Protein AF-A0A7R9PZB8-F1 (afdb_monomer_lite)

Foldseek 3Di:
DPPPVNVVVVVVVVVVVVVVVLFKAPFQVSHDLQWGFDDDPPDPITTTDGAFEFPDAPPPDRHHHGPQWHFAFDDQDPVRDTTTTTDHPPPPPPDD

Sequence (96 aa):
MLSKSFLLQALVVMTLMVSIHCLLCNNDGDCPTNECCVIGLLADQGVCNDLLPKGTSCKNTHCPCGPNLVCRITDVGPHGHYSKDCAVPENSTLLH

pLDDT: mean 80.34, std 12.58, range [42.47, 93.62]

Structure (mmCIF, N/CA/C/O backbone):
data_AF-A0A7R9PZB8-F1
#
_entry.id   AF-A0A7R9PZB8-F1
#
loop_
_atom_site.group_PDB
_atom_site.id
_atom_site.type_symbol
_atom_site.label_atom_id
_atom_site.label_alt_id
_atom_site.label_comp_id
_atom_site.label_asym_id
_atom_site.label_entity_id
_atom_site.label_seq_id
_atom_site.pdbx_PDB_ins_code
_atom_site.Cartn_x
_atom_site.Cartn_y
_atom_site.Cartn_z
_atom_site.occupancy
_atom_site.B_iso_or_equiv
_atom_site.auth_seq_id
_atom_site.auth_comp_id
_atom_site.auth_asym_id
_atom_site.auth_atom_id
_atom_site.pdbx_PDB_model_num
ATOM 1 N N . MET A 1 1 ? -29.591 15.074 36.741 1.00 56.00 1 MET A N 1
ATOM 2 C CA . MET A 1 1 ? -29.573 15.764 35.432 1.00 56.00 1 MET A CA 1
ATOM 3 C C . MET A 1 1 ? -28.192 15.547 34.834 1.00 56.00 1 MET A C 1
ATOM 5 O O . MET A 1 1 ? -27.238 16.094 35.370 1.00 56.00 1 MET A O 1
ATOM 9 N N . LEU A 1 2 ? -28.050 14.683 33.822 1.00 59.41 2 LEU A N 1
ATOM 10 C CA . LEU A 1 2 ? -26.774 14.539 33.108 1.00 59.41 2 LEU A CA 1
ATOM 11 C C . LEU A 1 2 ? -26.430 15.896 32.491 1.00 59.41 2 LEU A C 1
ATOM 13 O O . LEU A 1 2 ? -27.248 16.473 31.771 1.00 59.41 2 LEU A O 1
ATOM 17 N N . SER A 1 3 ? -25.267 16.450 32.837 1.00 77.12 3 SER A N 1
ATOM 18 C CA . SER A 1 3 ? -24.861 17.737 32.280 1.00 77.12 3 SER A CA 1
ATOM 19 C C . SER A 1 3 ? -24.684 17.574 30.768 1.00 77.12 3 SER A C 1
ATOM 21 O O . SER A 1 3 ? -24.196 16.545 30.297 1.00 77.12 3 SER A O 1
ATOM 23 N N . LYS A 1 4 ? -25.066 18.591 29.989 1.00 75.31 4 LYS A N 1
ATOM 24 C CA . LYS A 1 4 ? -24.879 18.597 28.526 1.00 75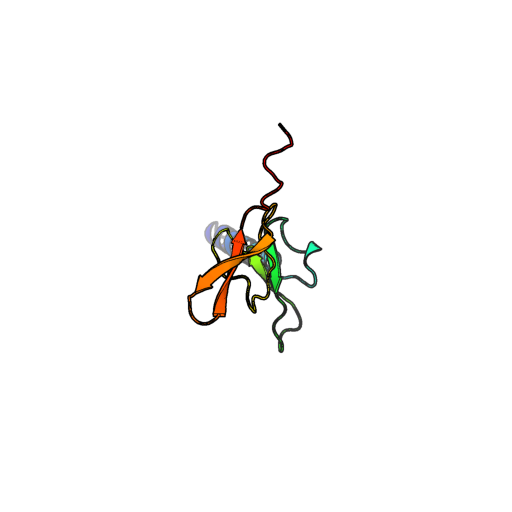.31 4 LYS A CA 1
ATOM 25 C C . LYS A 1 4 ? -23.420 18.317 28.126 1.00 75.31 4 LYS A C 1
ATOM 27 O O . LYS A 1 4 ? -23.173 17.776 27.056 1.00 75.31 4 LYS A O 1
ATOM 32 N N . SER A 1 5 ? -22.474 18.627 29.018 1.00 79.00 5 SER A N 1
ATOM 33 C CA . SER A 1 5 ? -21.045 18.359 28.845 1.00 79.00 5 SER A CA 1
ATOM 34 C C . SER A 1 5 ? -20.708 16.861 28.889 1.00 79.00 5 SER A C 1
ATOM 36 O O . SER A 1 5 ? -19.904 16.398 28.087 1.00 79.00 5 SER A O 1
ATOM 38 N N . PHE A 1 6 ? -21.371 16.075 29.747 1.00 82.56 6 PHE A N 1
ATOM 39 C CA . PHE A 1 6 ? -21.170 14.620 29.801 1.00 82.56 6 PHE A CA 1
ATOM 40 C C . PHE A 1 6 ? -21.665 13.915 28.534 1.00 82.56 6 PHE A C 1
ATOM 42 O O . PHE A 1 6 ? -20.999 13.009 28.041 1.00 82.56 6 PHE A O 1
ATOM 49 N N . LEU A 1 7 ? -22.800 14.352 27.977 1.00 82.06 7 LEU A N 1
ATOM 50 C CA . LEU A 1 7 ? -23.320 13.801 26.720 1.00 82.06 7 LEU A CA 1
ATOM 51 C C . LEU A 1 7 ? -22.384 14.100 25.542 1.00 82.06 7 LEU A C 1
ATOM 53 O O . LEU A 1 7 ? -22.148 13.224 24.715 1.00 82.06 7 LEU A O 1
ATOM 57 N N . LEU A 1 8 ? -21.815 15.309 25.493 1.00 84.75 8 LEU A N 1
ATOM 58 C CA 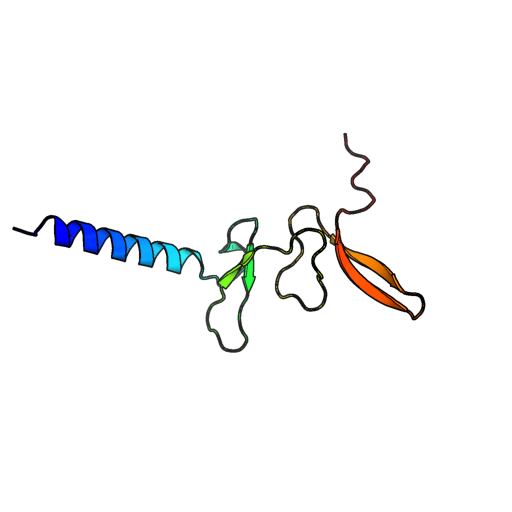. LEU A 1 8 ? -20.871 15.694 24.445 1.00 84.75 8 LEU A CA 1
ATOM 59 C C . LEU A 1 8 ? -19.568 14.885 24.531 1.00 84.75 8 LEU A C 1
ATOM 61 O O . LEU A 1 8 ? -19.088 14.386 23.518 1.00 84.75 8 LEU A O 1
ATOM 65 N N . GLN A 1 9 ? -19.024 14.705 25.738 1.00 83.00 9 GLN A N 1
ATOM 66 C CA . GLN A 1 9 ? -17.815 13.903 25.952 1.00 83.00 9 GLN A CA 1
ATOM 67 C C . GLN A 1 9 ? -18.034 12.430 25.592 1.00 83.00 9 GLN A C 1
ATOM 69 O O . GLN A 1 9 ? -17.200 11.843 24.909 1.00 83.00 9 GLN A O 1
ATOM 74 N N . ALA A 1 10 ? -19.171 11.847 25.981 1.00 82.94 10 ALA A N 1
ATOM 75 C CA . ALA A 1 10 ? -19.507 10.473 25.617 1.00 82.94 10 ALA A CA 1
ATOM 76 C C . ALA A 1 10 ? -19.626 10.294 24.095 1.00 82.94 10 ALA A C 1
ATOM 78 O O . ALA A 1 10 ? -19.137 9.303 23.559 1.00 82.94 10 ALA A O 1
ATOM 79 N N . LEU A 1 11 ? -20.211 11.270 23.389 1.00 84.25 11 LEU A N 1
ATOM 80 C CA . LEU A 1 11 ? -20.319 11.237 21.931 1.00 84.25 11 LEU A CA 1
ATOM 81 C C . LEU A 1 11 ? -18.939 11.254 21.257 1.00 84.25 11 LEU A C 1
ATOM 83 O O . LEU A 1 11 ? -18.708 10.464 20.349 1.00 84.25 11 LEU A O 1
ATOM 87 N N . VAL A 1 12 ? -18.023 12.107 21.729 1.00 83.69 12 VAL A N 1
ATOM 88 C CA . VAL A 1 12 ? -16.648 12.202 21.203 1.00 83.69 12 VAL A CA 1
ATOM 89 C C . VAL A 1 12 ? -15.866 10.910 21.444 1.00 83.69 12 VAL A C 1
ATOM 91 O O . VAL A 1 12 ? -15.156 10.440 20.560 1.00 83.69 12 VAL A O 1
ATOM 94 N N . VAL A 1 13 ? -16.003 10.302 22.624 1.00 81.25 13 VAL A N 1
ATOM 95 C CA . VAL A 1 13 ? -15.347 9.019 22.919 1.00 81.25 13 VAL A CA 1
ATOM 96 C C . VAL A 1 13 ? -15.909 7.908 22.030 1.00 81.25 13 VAL A C 1
ATOM 98 O O . VAL A 1 13 ? -15.144 7.122 21.479 1.00 81.25 13 VAL A O 1
ATOM 101 N N . MET A 1 14 ? -17.229 7.866 21.831 1.00 72.25 14 MET A N 1
ATOM 102 C CA . MET A 1 14 ? -17.872 6.880 20.959 1.00 72.25 14 MET A CA 1
ATOM 103 C C . MET A 1 14 ? -17.442 7.043 19.497 1.00 72.25 14 MET A C 1
ATOM 105 O O . MET A 1 14 ? -17.120 6.046 18.856 1.00 72.25 14 MET A O 1
ATOM 109 N N . THR A 1 15 ? -17.374 8.269 18.966 1.00 70.25 15 THR A N 1
ATOM 110 C CA . THR A 1 15 ? -16.905 8.491 17.588 1.00 70.25 15 THR A CA 1
ATOM 111 C C . THR A 1 15 ? -15.439 8.117 17.415 1.00 70.25 15 THR A C 1
ATOM 113 O O . THR A 1 15 ? -15.111 7.460 16.435 1.00 70.25 15 THR A O 1
ATOM 116 N N . LEU A 1 16 ? -14.568 8.447 18.373 1.00 66.75 16 LEU A N 1
ATOM 117 C CA . LEU A 1 16 ? -13.159 8.043 18.325 1.00 66.75 16 LEU A CA 1
ATOM 118 C C . LEU A 1 16 ? -12.992 6.517 18.332 1.00 66.75 16 LEU A C 1
ATOM 120 O O . LEU A 1 16 ? -12.191 5.988 17.564 1.00 66.75 16 LEU A O 1
ATOM 124 N N . MET A 1 17 ? -13.770 5.804 19.150 1.00 62.84 17 MET A N 1
ATOM 125 C CA . MET A 1 17 ? -13.723 4.340 19.200 1.00 62.84 17 MET A CA 1
ATOM 126 C C . MET A 1 17 ? -14.222 3.698 17.901 1.00 62.84 17 MET A C 1
ATOM 128 O O . MET A 1 17 ? -13.646 2.707 17.462 1.00 62.84 17 MET A O 1
ATOM 132 N N . VAL A 1 18 ? -15.254 4.252 17.258 1.00 61.56 18 VAL A N 1
ATOM 133 C CA . VAL A 1 18 ? -15.732 3.757 15.954 1.00 61.56 18 VAL A CA 1
ATOM 134 C C . VAL A 1 18 ? -14.670 3.966 14.872 1.00 61.56 18 VAL A C 1
ATOM 136 O O . VAL A 1 18 ? -14.396 3.042 14.113 1.00 61.56 18 VAL A O 1
ATOM 139 N N . SER A 1 19 ? -14.007 5.126 14.850 1.00 60.66 19 SER A N 1
ATOM 140 C CA . SER A 1 19 ? -12.956 5.416 13.869 1.00 60.66 19 SER A CA 1
ATOM 141 C C . SER A 1 19 ? -11.773 4.451 13.960 1.00 60.66 19 SER A C 1
ATOM 143 O O . SER A 1 19 ? -11.247 4.050 12.931 1.00 60.66 19 SER A O 1
ATOM 145 N N . ILE A 1 20 ? -11.366 4.049 15.169 1.00 59.28 20 ILE A N 1
ATOM 146 C CA . ILE A 1 20 ? -10.233 3.127 15.369 1.00 59.28 20 ILE A CA 1
ATOM 147 C C . ILE A 1 20 ? -10.576 1.704 14.905 1.00 59.28 20 ILE A C 1
ATOM 149 O O . ILE A 1 20 ? -9.732 1.038 14.311 1.00 59.28 20 ILE A O 1
ATOM 153 N N . HIS A 1 21 ? -11.812 1.240 15.120 1.00 56.03 21 HIS A N 1
ATOM 154 C CA . HIS A 1 21 ? -12.234 -0.079 14.634 1.00 56.03 21 HIS A CA 1
ATOM 155 C C . HIS A 1 21 ? -12.357 -0.141 13.106 1.00 56.03 21 HIS A C 1
ATOM 157 O O . HIS A 1 21 ? -12.221 -1.221 12.547 1.00 56.03 21 HIS A O 1
ATOM 163 N N . CYS A 1 22 ? -12.559 0.993 12.425 1.00 60.97 22 CYS A N 1
ATOM 164 C CA . CYS A 1 22 ? -12.552 1.051 10.960 1.00 60.97 22 CYS A CA 1
ATOM 165 C C . CYS A 1 22 ? -11.155 0.915 10.332 1.00 60.97 22 CYS A C 1
ATOM 167 O O . CYS A 1 22 ? -11.067 0.833 9.113 1.00 60.97 22 CYS A O 1
ATOM 169 N N . LEU A 1 23 ? -10.082 0.909 11.131 1.00 71.94 23 LEU A N 1
ATOM 170 C CA . LEU A 1 23 ? -8.707 0.757 10.648 1.00 71.94 23 LEU A CA 1
ATOM 171 C C . LEU A 1 23 ? -8.154 -0.660 10.814 1.00 71.94 23 LEU A C 1
ATOM 173 O O . LEU A 1 23 ? -7.110 -0.953 10.241 1.00 71.94 23 LEU A O 1
ATOM 177 N N . LEU A 1 24 ? -8.797 -1.524 11.604 1.00 86.44 24 LEU A N 1
ATOM 178 C CA . LEU A 1 24 ? -8.327 -2.893 11.827 1.00 86.44 24 LEU A CA 1
ATOM 179 C C . LEU A 1 24 ? -8.853 -3.831 10.742 1.00 86.44 24 LEU A C 1
ATOM 181 O O . LEU A 1 24 ? -10.008 -3.737 10.336 1.00 86.44 24 LEU A O 1
ATOM 185 N N . CYS A 1 25 ? -8.018 -4.774 10.319 1.00 89.00 25 CYS A N 1
ATOM 186 C CA . CYS A 1 25 ? -8.355 -5.744 9.282 1.00 89.00 25 CYS A CA 1
ATOM 187 C C . CYS A 1 25 ? -7.735 -7.111 9.571 1.00 89.00 25 CYS A C 1
ATOM 189 O O . CYS A 1 25 ? -6.689 -7.220 10.207 1.00 89.00 25 CYS A O 1
ATOM 191 N N . ASN A 1 26 ? -8.361 -8.171 9.074 1.00 89.12 26 ASN A N 1
ATOM 192 C CA . ASN A 1 26 ? -7.783 -9.516 9.026 1.00 89.12 26 ASN A CA 1
ATOM 193 C C . ASN A 1 26 ? -7.426 -9.915 7.591 1.00 89.12 26 ASN A C 1
ATOM 195 O O . ASN A 1 26 ? -6.602 -10.801 7.375 1.00 89.12 26 ASN A O 1
ATOM 199 N N . ASN A 1 27 ? -8.073 -9.290 6.609 1.00 88.19 27 ASN A N 1
ATOM 200 C CA . ASN A 1 27 ? -7.833 -9.486 5.187 1.00 88.19 27 ASN A CA 1
ATOM 201 C C . ASN A 1 27 ? -8.110 -8.183 4.412 1.00 88.19 27 ASN A C 1
ATOM 203 O O . ASN A 1 27 ? -8.737 -7.267 4.939 1.00 88.19 27 ASN A O 1
ATOM 207 N N . ASP A 1 28 ? -7.674 -8.112 3.152 1.00 86.12 28 ASP A N 1
ATOM 208 C CA . ASP A 1 28 ? -7.842 -6.919 2.303 1.00 86.12 28 ASP A CA 1
ATOM 209 C C . ASP A 1 28 ? -9.311 -6.517 2.075 1.00 86.12 28 ASP A C 1
ATOM 211 O O . ASP A 1 28 ? -9.595 -5.351 1.828 1.00 86.12 28 ASP A O 1
ATOM 215 N N . GLY A 1 29 ? -10.257 -7.457 2.167 1.00 86.56 29 GLY A N 1
ATOM 216 C CA . GLY A 1 29 ? -11.689 -7.190 2.005 1.00 86.56 29 GLY A CA 1
ATOM 217 C C . GLY A 1 29 ? -12.336 -6.495 3.204 1.00 86.56 29 GLY A C 1
ATOM 218 O O . GLY A 1 29 ? -13.439 -5.966 3.067 1.00 86.56 29 GLY A O 1
ATOM 219 N N . ASP A 1 30 ? -11.656 -6.470 4.351 1.00 88.62 30 ASP A N 1
ATOM 220 C CA . ASP A 1 30 ? -12.081 -5.685 5.512 1.00 88.62 30 ASP A CA 1
ATOM 221 C C . ASP A 1 30 ? -11.748 -4.192 5.323 1.00 88.62 30 ASP A C 1
ATOM 223 O O . ASP A 1 30 ? -12.307 -3.339 6.014 1.00 88.62 30 ASP A O 1
ATOM 227 N N . CYS A 1 31 ? -10.857 -3.876 4.375 1.00 88.12 31 CYS A N 1
ATOM 228 C CA . CYS A 1 31 ? -10.413 -2.524 4.077 1.00 88.12 31 CYS A CA 1
ATOM 229 C C . CYS A 1 31 ? -11.225 -1.875 2.942 1.00 88.12 31 CYS A C 1
ATOM 231 O O . CYS A 1 31 ? -11.776 -2.556 2.070 1.00 88.12 31 CYS A O 1
ATOM 233 N N . PRO A 1 32 ? -11.291 -0.534 2.907 1.00 87.44 32 PRO A N 1
ATOM 234 C CA . PRO A 1 32 ? -11.792 0.206 1.756 1.00 87.44 32 PRO A CA 1
ATOM 235 C C . PRO A 1 32 ? -11.075 -0.182 0.455 1.00 87.44 32 PRO A C 1
ATOM 237 O O . PRO A 1 32 ? -9.918 -0.580 0.447 1.00 87.44 32 PRO A O 1
ATOM 240 N N . THR A 1 33 ? -11.736 0.025 -0.686 1.00 84.88 33 THR A N 1
ATOM 241 C CA . THR A 1 33 ? -11.247 -0.395 -2.017 1.00 84.88 33 THR A CA 1
ATOM 242 C C . THR A 1 33 ? -9.877 0.179 -2.419 1.00 84.88 33 THR A C 1
ATOM 244 O O . THR A 1 33 ? -9.228 -0.367 -3.307 1.00 84.88 33 THR A O 1
ATOM 247 N N . ASN A 1 34 ? -9.437 1.276 -1.797 1.00 88.75 34 ASN A N 1
ATOM 248 C CA . ASN A 1 34 ? -8.147 1.917 -2.075 1.00 88.75 34 ASN A CA 1
ATOM 249 C C . ASN A 1 34 ? -7.082 1.633 -1.005 1.00 88.75 34 ASN A C 1
ATOM 251 O O . ASN A 1 34 ? -6.043 2.291 -0.990 1.00 88.75 34 ASN A O 1
ATOM 255 N N . GLU A 1 35 ? -7.330 0.659 -0.136 1.00 91.50 35 GLU A N 1
ATOM 256 C CA . GLU A 1 35 ? -6.455 0.276 0.963 1.00 91.50 35 GLU A CA 1
ATOM 257 C C . GLU A 1 35 ? -6.140 -1.229 0.894 1.00 91.50 35 GLU A C 1
ATOM 259 O O . GLU A 1 35 ? -6.814 -1.998 0.208 1.00 91.50 35 GLU A O 1
ATOM 264 N N . CYS A 1 36 ? -5.082 -1.652 1.578 1.00 90.94 36 CYS A N 1
ATOM 265 C CA . CYS A 1 36 ? -4.696 -3.043 1.765 1.00 90.94 36 CYS A CA 1
ATOM 266 C C . CYS A 1 36 ? -4.515 -3.346 3.249 1.00 90.94 36 CYS A C 1
ATOM 268 O O . CYS A 1 36 ? -4.157 -2.467 4.037 1.00 90.94 36 CYS A O 1
ATOM 270 N N . CYS A 1 37 ? -4.705 -4.602 3.627 1.00 91.19 37 CYS A N 1
ATOM 271 C CA . CYS A 1 37 ? -4.507 -5.043 4.988 1.00 91.19 37 CYS A CA 1
ATOM 272 C C . CYS A 1 37 ? -3.041 -5.396 5.246 1.00 91.19 37 CYS A C 1
ATOM 274 O O . CYS A 1 37 ? -2.506 -6.368 4.712 1.00 91.19 37 CYS A O 1
ATOM 276 N N . VAL A 1 38 ? -2.382 -4.634 6.120 1.00 90.44 38 VAL A N 1
ATOM 277 C CA . VAL A 1 38 ? -0.995 -4.899 6.517 1.00 90.44 38 VAL A CA 1
ATOM 278 C C . VAL A 1 38 ? -0.968 -5.563 7.886 1.00 90.44 38 VAL A C 1
ATOM 280 O O . VAL A 1 38 ? -1.210 -4.918 8.906 1.00 90.44 38 VAL A O 1
ATOM 283 N N . ILE A 1 39 ? -0.623 -6.852 7.913 1.00 88.88 39 ILE A N 1
ATOM 284 C CA . ILE A 1 39 ? -0.458 -7.631 9.146 1.00 88.88 39 ILE A CA 1
ATOM 285 C C . ILE A 1 39 ? 1.018 -7.619 9.550 1.00 88.88 39 ILE A C 1
ATOM 287 O O . ILE A 1 39 ? 1.887 -8.110 8.828 1.00 88.88 39 ILE A O 1
ATOM 291 N N . GLY A 1 40 ? 1.314 -7.037 10.711 1.00 82.50 40 GLY A N 1
ATOM 292 C CA . GLY A 1 40 ? 2.660 -7.067 11.280 1.00 82.50 40 GLY A CA 1
ATOM 293 C C . GLY A 1 40 ? 3.017 -8.453 11.828 1.00 82.50 40 GLY A C 1
ATOM 294 O O . GLY A 1 40 ? 2.163 -9.154 12.355 1.00 82.50 40 GLY A O 1
ATOM 295 N N . LEU A 1 41 ? 4.303 -8.819 11.792 1.00 78.06 41 LEU A N 1
ATOM 296 C CA . LEU A 1 41 ? 4.828 -10.119 12.259 1.00 78.06 41 LEU A CA 1
ATOM 297 C C . LEU A 1 41 ? 4.471 -10.498 13.711 1.00 78.06 41 LEU A C 1
ATOM 299 O O . LEU A 1 41 ? 4.585 -11.663 14.076 1.00 78.06 41 LEU A O 1
ATOM 303 N N . LEU A 1 42 ? 4.098 -9.523 14.543 1.00 79.56 42 LEU A N 1
ATOM 304 C CA . LEU A 1 42 ? 3.789 -9.700 15.967 1.00 79.56 42 LEU A CA 1
ATOM 305 C C . LEU A 1 42 ? 2.356 -9.275 16.324 1.00 79.56 42 LEU A C 1
ATOM 307 O O . LEU A 1 42 ? 2.049 -9.128 17.504 1.00 79.56 42 LEU A O 1
ATOM 311 N N . ALA A 1 43 ? 1.510 -9.007 15.329 1.00 79.25 43 ALA A N 1
ATOM 312 C CA . ALA A 1 43 ? 0.159 -8.512 15.543 1.00 79.25 43 ALA A CA 1
ATOM 313 C C . ALA A 1 43 ? -0.873 -9.588 15.190 1.00 79.25 43 ALA A C 1
ATOM 315 O O . ALA A 1 43 ? -0.783 -10.216 14.138 1.00 79.25 43 ALA A O 1
ATOM 316 N N . ASP A 1 44 ? -1.876 -9.758 16.053 1.00 81.12 44 ASP A N 1
ATOM 317 C CA . ASP A 1 44 ? -3.006 -10.667 15.807 1.00 81.12 44 ASP A CA 1
ATOM 318 C C . ASP A 1 44 ? -4.002 -10.103 14.776 1.00 81.12 44 ASP A C 1
ATOM 320 O O . ASP A 1 44 ? -4.829 -10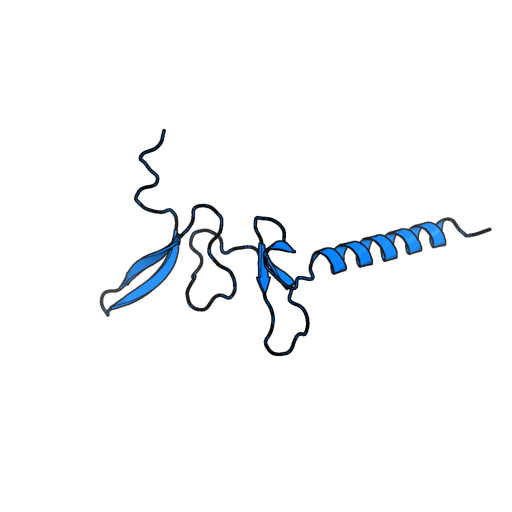.838 14.245 1.00 81.12 44 ASP A O 1
ATOM 324 N N . GLN A 1 45 ? -3.936 -8.794 14.504 1.00 83.50 45 GLN A N 1
ATOM 325 C CA . GLN A 1 45 ? -4.764 -8.071 13.536 1.00 83.50 45 GLN A CA 1
ATOM 326 C C . GLN A 1 45 ? -3.886 -7.120 12.717 1.00 83.50 45 GLN A C 1
ATOM 328 O O . GLN A 1 45 ? -2.888 -6.588 13.212 1.00 83.50 45 GLN A O 1
ATOM 333 N N . GLY A 1 46 ? -4.255 -6.917 11.458 1.00 89.88 46 GLY A N 1
ATOM 334 C CA . GLY A 1 46 ? -3.640 -5.945 10.568 1.00 89.88 46 GLY A CA 1
ATOM 335 C C . GLY A 1 46 ? -4.273 -4.563 10.669 1.00 89.88 46 GLY A C 1
ATOM 336 O O . GLY A 1 46 ? -5.263 -4.349 11.371 1.00 89.88 46 GLY A O 1
ATOM 337 N N . VAL A 1 47 ? -3.679 -3.624 9.937 1.00 89.56 47 VAL A N 1
ATOM 338 C CA . VAL A 1 47 ? -4.194 -2.264 9.768 1.00 89.56 47 VAL A CA 1
ATOM 339 C C . VAL A 1 47 ? -4.372 -1.977 8.283 1.00 89.56 47 VAL A C 1
ATOM 341 O O . VAL A 1 47 ? -3.493 -2.313 7.483 1.00 89.56 47 VAL A O 1
ATOM 344 N N . CYS A 1 48 ? -5.490 -1.355 7.922 1.00 89.19 48 CYS A N 1
ATOM 345 C CA . CYS A 1 48 ? -5.717 -0.876 6.569 1.00 89.19 48 CYS A CA 1
ATOM 346 C C . CYS A 1 48 ? -4.778 0.293 6.261 1.00 89.19 48 CYS A C 1
ATOM 348 O O . CYS A 1 48 ? -4.720 1.280 6.994 1.00 89.19 48 CYS A O 1
ATOM 350 N N . ASN A 1 49 ? -4.002 0.146 5.193 1.00 89.75 49 ASN A N 1
ATOM 351 C CA . ASN A 1 49 ? -3.071 1.147 4.692 1.00 89.75 49 ASN A CA 1
ATOM 352 C C . ASN A 1 49 ? -3.389 1.458 3.238 1.00 89.75 49 ASN A C 1
ATOM 354 O O . ASN A 1 49 ? -3.755 0.564 2.483 1.00 89.75 49 ASN A O 1
ATOM 358 N N . ASP A 1 50 ? -3.154 2.696 2.820 1.00 91.25 50 ASP A N 1
ATOM 359 C CA . ASP A 1 50 ? -3.337 3.098 1.428 1.00 91.25 50 ASP A CA 1
ATOM 360 C C . ASP A 1 50 ? -2.525 2.225 0.457 1.00 91.25 50 ASP A C 1
ATOM 362 O O . ASP A 1 50 ? -1.355 1.891 0.689 1.00 91.25 50 ASP A O 1
ATOM 366 N N . LEU A 1 51 ? -3.137 1.897 -0.682 1.00 92.88 51 LEU A N 1
ATOM 367 C CA . LEU A 1 51 ? -2.431 1.301 -1.812 1.00 92.88 51 LEU A CA 1
ATOM 368 C C . LEU A 1 51 ? -1.343 2.247 -2.337 1.00 92.88 51 LEU A C 1
ATOM 370 O O . LEU A 1 51 ? -1.452 3.472 -2.268 1.00 92.88 51 LEU A O 1
ATOM 374 N N . LEU A 1 52 ? -0.292 1.680 -2.932 1.00 92.81 52 LEU A N 1
ATOM 375 C CA . LEU A 1 52 ? 0.851 2.471 -3.381 1.00 92.81 52 LEU A CA 1
ATOM 376 C C . LEU A 1 52 ? 0.479 3.408 -4.545 1.00 92.81 52 LEU A C 1
ATOM 378 O O . LEU A 1 52 ? 0.004 2.940 -5.591 1.00 92.81 52 LEU A O 1
ATOM 382 N N . PRO A 1 53 ? 0.740 4.722 -4.421 1.00 91.44 53 PRO A N 1
ATOM 383 C CA . PRO A 1 53 ? 0.437 5.677 -5.474 1.00 91.44 53 PRO A CA 1
ATOM 384 C C . PRO A 1 53 ? 1.453 5.603 -6.622 1.00 91.44 53 PRO A C 1
ATOM 386 O O . PRO A 1 53 ? 2.553 5.058 -6.507 1.00 91.44 53 PRO A O 1
ATOM 389 N N . LYS A 1 54 ? 1.100 6.195 -7.765 1.00 91.81 54 LYS A N 1
ATOM 390 C CA . LYS A 1 54 ? 1.973 6.256 -8.946 1.00 91.81 54 LYS A CA 1
ATOM 391 C C . LYS A 1 54 ? 3.335 6.882 -8.608 1.00 91.81 54 LYS A C 1
ATOM 393 O O . LYS A 1 54 ? 3.398 7.927 -7.972 1.00 91.81 54 LYS A O 1
ATOM 398 N N . GLY A 1 55 ? 4.408 6.270 -9.103 1.00 89.62 55 GLY A N 1
ATOM 399 C CA . GLY A 1 55 ? 5.787 6.723 -8.912 1.00 89.62 55 GLY A CA 1
ATOM 400 C C . GLY A 1 55 ? 6.403 6.325 -7.571 1.00 89.62 55 GLY A C 1
ATOM 401 O O . GLY A 1 55 ? 7.557 6.659 -7.329 1.00 89.62 55 GLY A O 1
ATOM 402 N N . THR A 1 56 ? 5.673 5.612 -6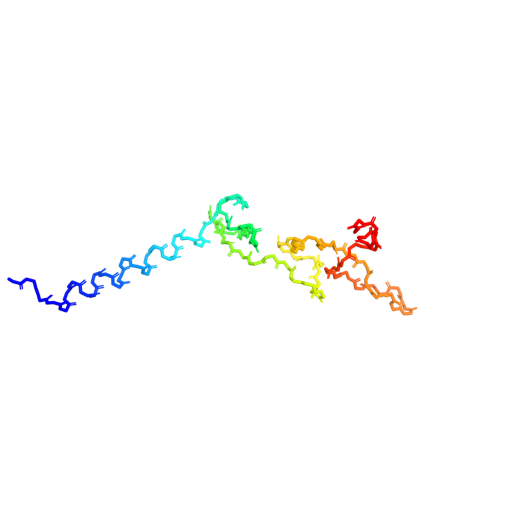.708 1.00 90.62 56 THR A N 1
ATOM 403 C CA . THR A 1 56 ? 6.270 5.024 -5.503 1.00 90.62 56 THR A CA 1
ATOM 404 C C . THR A 1 56 ? 6.896 3.673 -5.800 1.00 90.62 56 THR A C 1
ATOM 406 O O . THR A 1 56 ? 6.375 2.899 -6.608 1.00 90.62 56 THR A O 1
ATOM 409 N N . SER A 1 57 ? 8.011 3.399 -5.122 1.00 89.81 57 SER A N 1
ATOM 410 C CA . SER A 1 57 ? 8.688 2.109 -5.196 1.00 89.81 57 SER A CA 1
ATOM 411 C C . SER A 1 57 ? 7.778 1.012 -4.670 1.00 89.81 57 SER A C 1
ATOM 413 O O . SER A 1 57 ? 7.290 1.082 -3.546 1.00 89.81 57 SER A O 1
ATOM 415 N N . CYS A 1 58 ? 7.585 -0.019 -5.483 1.00 90.00 58 CYS A N 1
ATOM 416 C CA . CYS A 1 58 ? 6.824 -1.222 -5.153 1.00 90.00 58 CYS A CA 1
ATOM 417 C C . CYS A 1 58 ? 7.744 -2.403 -4.810 1.00 90.00 58 CYS A C 1
ATOM 419 O O . CYS A 1 58 ? 7.336 -3.566 -4.803 1.00 90.00 58 CYS A O 1
ATOM 421 N N . LYS A 1 59 ? 9.030 -2.127 -4.565 1.00 83.88 59 LYS A N 1
ATOM 422 C CA . LYS A 1 59 ? 10.011 -3.128 -4.150 1.00 83.88 59 LYS A CA 1
ATOM 423 C C . LYS A 1 59 ? 9.951 -3.299 -2.629 1.00 83.88 59 LYS A C 1
ATOM 425 O O . LYS A 1 59 ? 10.258 -2.364 -1.899 1.00 83.88 59 LYS A O 1
ATOM 430 N N . ASN A 1 60 ? 9.636 -4.512 -2.167 1.00 75.88 60 ASN A N 1
ATOM 431 C CA . ASN A 1 60 ? 9.555 -4.888 -0.744 1.00 75.88 60 ASN A CA 1
ATOM 432 C C . ASN A 1 60 ? 8.495 -4.115 0.066 1.00 75.88 60 ASN A C 1
ATOM 434 O O . ASN A 1 60 ? 8.660 -3.892 1.263 1.00 75.88 60 ASN A O 1
ATOM 438 N N . THR A 1 61 ? 7.409 -3.705 -0.576 1.00 79.19 61 THR A N 1
ATOM 439 C CA . THR A 1 61 ? 6.274 -3.053 0.080 1.00 79.19 61 THR A CA 1
ATOM 440 C C . THR A 1 61 ? 5.209 -4.070 0.480 1.00 79.19 61 THR A C 1
ATOM 442 O O . THR A 1 61 ? 5.018 -5.070 -0.207 1.00 79.19 61 THR A O 1
ATOM 445 N N . HIS A 1 62 ? 4.502 -3.808 1.583 1.00 83.56 62 HIS A N 1
ATOM 446 C CA . HIS A 1 62 ? 3.420 -4.681 2.051 1.00 83.56 62 HIS A CA 1
ATOM 447 C C . HIS A 1 62 ? 2.120 -4.514 1.250 1.00 83.56 62 HIS A C 1
ATOM 449 O O . HIS A 1 62 ? 1.406 -5.495 1.083 1.00 83.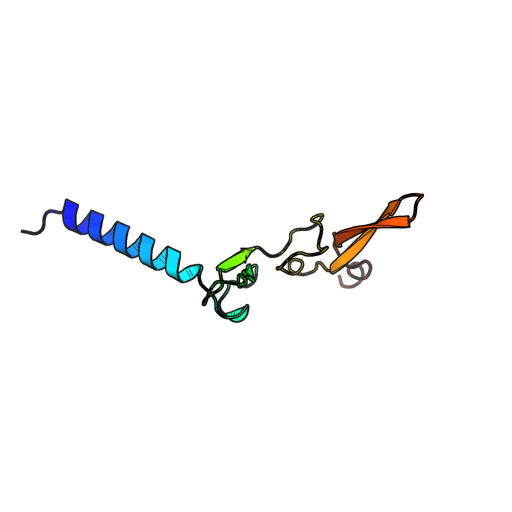56 62 HIS A O 1
ATOM 455 N N . CYS A 1 63 ? 1.840 -3.318 0.715 1.00 90.25 63 CYS A N 1
ATOM 456 C CA . CYS A 1 63 ? 0.679 -3.086 -0.149 1.00 90.25 63 CYS A CA 1
ATOM 457 C C . CYS A 1 63 ? 1.031 -3.144 -1.643 1.00 90.25 63 CYS A C 1
ATOM 459 O O . CYS A 1 63 ? 2.146 -2.765 -2.032 1.00 90.25 63 CYS A O 1
ATOM 461 N N . PRO A 1 64 ? 0.081 -3.575 -2.496 1.00 92.44 64 PRO A N 1
ATOM 462 C CA . PRO A 1 64 ? 0.220 -3.491 -3.940 1.00 92.44 64 PRO A CA 1
ATOM 463 C C . PRO A 1 64 ? 0.038 -2.055 -4.453 1.00 92.44 64 PRO A C 1
ATOM 465 O O . PRO A 1 64 ? -0.338 -1.135 -3.723 1.00 92.44 64 PRO A O 1
ATOM 468 N N . CYS A 1 65 ? 0.319 -1.867 -5.744 1.00 93.62 65 CYS A N 1
ATOM 469 C CA . CYS A 1 65 ? 0.000 -0.630 -6.448 1.00 93.62 65 CYS A CA 1
ATOM 470 C C . CYS A 1 65 ? -1.505 -0.360 -6.464 1.00 93.62 65 CYS A C 1
ATOM 472 O O . CYS A 1 65 ? -2.310 -1.289 -6.508 1.00 93.62 65 CYS A O 1
ATOM 474 N N . GLY A 1 66 ? -1.861 0.925 -6.456 1.00 92.75 66 GLY A N 1
ATOM 475 C CA . GLY A 1 66 ? -3.243 1.373 -6.559 1.00 92.75 66 GLY A CA 1
ATOM 476 C C . GLY A 1 66 ? -3.949 0.927 -7.847 1.00 92.75 66 GLY A C 1
ATOM 477 O O . GLY A 1 66 ? -3.329 0.374 -8.762 1.00 92.75 66 GLY A O 1
ATOM 478 N N . PRO A 1 67 ? -5.258 1.198 -7.955 1.00 89.94 67 PRO A N 1
ATOM 479 C CA . PRO A 1 67 ? -6.061 0.785 -9.097 1.00 89.94 67 PRO A CA 1
ATOM 480 C C . PRO A 1 67 ? -5.465 1.275 -10.421 1.00 89.94 67 PRO A C 1
ATOM 482 O O . PRO A 1 67 ? -5.060 2.431 -10.543 1.00 89.94 67 PRO A O 1
ATOM 485 N N . ASN A 1 68 ? -5.450 0.405 -11.434 1.00 90.44 68 ASN A N 1
ATOM 486 C CA . ASN A 1 68 ? -4.894 0.680 -12.768 1.00 90.44 68 ASN A CA 1
ATOM 487 C C . ASN A 1 68 ? -3.382 0.970 -12.797 1.00 90.44 68 ASN A C 1
ATOM 489 O O . ASN A 1 68 ? -2.872 1.503 -13.786 1.00 90.44 68 ASN A O 1
ATOM 493 N N . LEU A 1 69 ? -2.652 0.619 -11.738 1.00 92.00 69 LEU A N 1
ATOM 494 C CA . LEU A 1 69 ? -1.198 0.694 -11.693 1.00 92.00 69 LEU A CA 1
ATOM 495 C C . LEU A 1 69 ? -0.606 -0.710 -11.603 1.00 92.00 69 LEU A C 1
ATOM 497 O O . LEU A 1 69 ? -1.152 -1.611 -10.973 1.00 92.00 69 LEU A O 1
ATOM 501 N N . VAL A 1 70 ? 0.553 -0.880 -12.224 1.00 92.25 70 VAL A N 1
ATOM 502 C CA . VAL A 1 70 ? 1.347 -2.103 -12.158 1.00 92.25 70 VAL A CA 1
ATOM 503 C C . VAL A 1 70 ? 2.739 -1.776 -11.644 1.00 92.25 70 VAL A C 1
ATOM 505 O O . VAL A 1 70 ? 3.314 -0.737 -11.97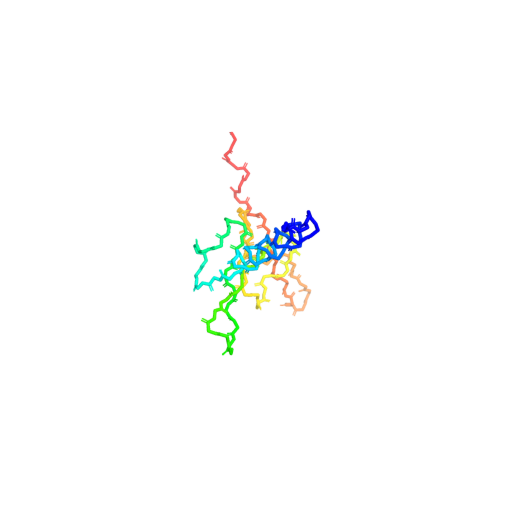5 1.00 92.25 70 VAL A O 1
ATOM 508 N N . CYS A 1 71 ? 3.286 -2.677 -10.832 1.00 91.38 71 CYS A N 1
ATOM 509 C CA . CYS A 1 71 ? 4.668 -2.594 -10.384 1.00 91.38 71 CYS A CA 1
ATOM 510 C C . CYS A 1 71 ? 5.590 -2.968 -11.549 1.00 91.38 71 CYS A C 1
ATOM 512 O O . CYS A 1 71 ? 5.640 -4.135 -11.948 1.00 91.38 71 CYS A O 1
ATOM 514 N N . ARG A 1 72 ? 6.304 -1.994 -12.121 1.00 89.38 72 ARG A N 1
ATOM 515 C CA . ARG A 1 72 ? 7.169 -2.220 -13.289 1.00 89.38 72 ARG A CA 1
ATOM 516 C C . ARG A 1 72 ? 8.505 -1.514 -13.159 1.00 89.38 72 ARG A C 1
ATOM 518 O O . ARG A 1 72 ? 8.668 -0.611 -12.347 1.00 89.38 72 ARG A O 1
ATOM 525 N N . ILE A 1 73 ? 9.453 -1.936 -13.987 1.00 87.94 73 ILE A N 1
ATOM 526 C CA . ILE A 1 73 ? 10.745 -1.267 -14.084 1.00 87.94 73 ILE A CA 1
ATOM 527 C C . ILE A 1 73 ? 10.542 0.085 -14.772 1.00 87.94 73 ILE A C 1
ATOM 529 O O . ILE A 1 73 ? 10.037 0.132 -15.892 1.00 87.94 73 ILE A O 1
ATOM 533 N N . THR A 1 74 ? 10.889 1.162 -14.082 1.00 81.38 74 THR A N 1
ATOM 534 C CA . THR A 1 74 ? 10.719 2.555 -14.533 1.00 81.38 74 THR A CA 1
ATOM 535 C C . THR A 1 74 ? 12.028 3.182 -14.985 1.00 81.38 74 THR A C 1
ATOM 537 O O . THR A 1 74 ? 12.030 3.931 -15.954 1.00 81.38 74 THR A O 1
ATOM 540 N N . ASP A 1 75 ? 13.137 2.802 -14.355 1.00 76.62 75 ASP A N 1
ATOM 541 C CA . ASP A 1 75 ? 14.477 3.270 -14.690 1.00 76.62 75 ASP A CA 1
ATOM 542 C C . ASP A 1 75 ? 15.451 2.095 -14.718 1.00 76.62 75 ASP A C 1
ATOM 544 O O . ASP A 1 75 ? 15.451 1.265 -13.807 1.00 76.62 75 ASP A O 1
ATOM 548 N N . VAL A 1 76 ? 16.300 2.038 -15.747 1.00 74.44 76 VAL A N 1
ATOM 549 C CA . VAL A 1 76 ? 17.438 1.113 -15.841 1.00 74.44 76 VAL A CA 1
ATOM 550 C C . VAL A 1 76 ? 18.708 1.952 -15.903 1.00 74.44 76 VAL A C 1
ATOM 552 O O . VAL A 1 76 ? 19.039 2.539 -16.930 1.00 74.44 76 VAL A O 1
ATOM 555 N N . GLY A 1 77 ? 19.415 2.035 -14.780 1.00 72.62 77 GLY A N 1
ATOM 556 C CA . GLY A 1 77 ? 20.697 2.717 -14.695 1.00 72.62 77 GLY A CA 1
ATOM 557 C C . GLY A 1 77 ? 21.800 1.979 -15.470 1.00 72.62 77 GLY A C 1
ATOM 558 O O . GLY A 1 77 ? 21.715 0.766 -15.681 1.00 72.62 77 GLY A O 1
ATOM 559 N N . PRO A 1 78 ? 22.892 2.676 -15.831 1.00 69.94 78 PRO A N 1
ATOM 560 C CA . PRO A 1 78 ? 23.971 2.140 -16.672 1.00 69.94 78 PRO A CA 1
ATOM 561 C C . PRO A 1 78 ? 24.725 0.941 -16.064 1.00 69.94 78 PRO A C 1
ATOM 563 O O . PRO A 1 78 ? 25.454 0.252 -16.771 1.00 69.94 78 PRO A O 1
ATOM 566 N N . HIS A 1 79 ? 24.531 0.660 -14.772 1.00 75.69 79 HIS A N 1
ATOM 567 C CA . HIS A 1 79 ? 25.144 -0.460 -14.047 1.00 75.69 79 HIS A CA 1
ATOM 568 C C . HIS A 1 79 ? 24.152 -1.585 -13.696 1.00 75.69 79 HIS A C 1
ATOM 570 O O . HIS A 1 79 ? 24.408 -2.367 -12.785 1.00 75.69 79 HIS A O 1
ATOM 576 N N . GLY A 1 80 ? 22.993 -1.655 -14.360 1.00 68.25 80 GLY A N 1
ATOM 577 C CA . GLY A 1 80 ? 21.990 -2.698 -14.101 1.00 68.25 80 GLY A CA 1
ATOM 578 C C . GLY A 1 80 ? 21.192 -2.503 -12.806 1.00 68.25 80 GLY A C 1
ATOM 579 O O . GLY A 1 80 ? 20.407 -3.371 -12.428 1.00 68.25 80 GLY A O 1
ATOM 580 N N . HIS A 1 81 ? 21.355 -1.358 -12.136 1.00 74.38 81 HIS A N 1
ATOM 581 C CA . HIS A 1 81 ? 20.435 -0.922 -11.093 1.00 74.38 81 HIS A CA 1
ATOM 582 C C . HIS A 1 81 ? 19.125 -0.508 -11.744 1.00 74.38 81 HIS A C 1
ATOM 584 O O . HIS A 1 81 ? 19.105 0.425 -12.542 1.00 74.38 81 HIS A O 1
ATOM 590 N N . TYR A 1 82 ? 18.044 -1.190 -11.393 1.00 77.06 82 TYR A N 1
ATOM 591 C CA . TYR A 1 82 ? 16.715 -0.839 -11.858 1.00 77.06 82 TYR A CA 1
ATOM 592 C C . TYR A 1 82 ? 15.822 -0.423 -10.687 1.00 77.06 82 TYR A C 1
ATOM 594 O O . TYR A 1 82 ? 15.876 -1.039 -9.615 1.00 77.06 82 TYR A O 1
ATOM 602 N N . SER A 1 83 ? 15.005 0.612 -10.891 1.00 82.19 83 SER A N 1
ATOM 603 C CA . SER A 1 83 ? 13.909 0.944 -9.972 1.00 82.19 83 SER A CA 1
ATOM 604 C C . SER A 1 83 ? 12.659 0.176 -10.378 1.00 82.19 83 SER A C 1
ATOM 606 O O . SER A 1 83 ? 12.443 -0.069 -11.564 1.00 82.19 83 SER A O 1
ATOM 608 N N . LYS A 1 84 ? 11.855 -0.241 -9.398 1.00 88.81 84 LYS A N 1
ATOM 609 C CA . LYS A 1 84 ? 10.533 -0.830 -9.628 1.00 88.81 84 LYS A CA 1
ATOM 610 C C . LYS A 1 84 ? 9.515 0.054 -8.942 1.00 88.81 84 LYS A C 1
ATOM 612 O O . LYS A 1 84 ? 9.440 0.027 -7.716 1.00 88.81 84 LYS A O 1
ATOM 617 N N . ASP A 1 85 ? 8.726 0.764 -9.734 1.00 91.75 85 ASP A N 1
ATOM 618 C CA . ASP A 1 85 ? 7.744 1.718 -9.237 1.00 91.75 85 ASP A CA 1
ATOM 619 C C . ASP A 1 85 ? 6.350 1.418 -9.800 1.00 91.75 85 ASP A C 1
ATOM 621 O O . ASP A 1 85 ? 6.186 0.780 -10.848 1.00 91.75 85 ASP A O 1
ATOM 625 N N . CYS A 1 86 ? 5.324 1.894 -9.100 1.00 92.56 86 CYS A N 1
ATOM 626 C CA . CYS A 1 86 ? 3.945 1.814 -9.557 1.00 92.56 86 CYS A CA 1
ATOM 627 C C . CYS A 1 86 ? 3.713 2.761 -10.739 1.00 92.56 86 CYS A C 1
ATOM 629 O O . CYS A 1 86 ? 3.839 3.981 -10.614 1.00 92.56 86 CYS A O 1
ATOM 631 N N . ALA A 1 87 ? 3.332 2.222 -11.893 1.00 90.88 87 ALA A N 1
ATOM 632 C CA . ALA A 1 87 ? 3.088 3.010 -13.095 1.00 90.88 87 ALA A CA 1
ATOM 633 C C . ALA A 1 87 ? 1.921 2.458 -13.921 1.00 90.88 87 ALA A C 1
ATOM 635 O O . ALA A 1 87 ? 1.486 1.325 -13.740 1.00 90.88 87 ALA A O 1
ATOM 636 N N . VAL A 1 88 ? 1.402 3.284 -14.831 1.00 89.56 88 VAL A N 1
ATOM 637 C CA . VAL A 1 88 ? 0.306 2.903 -15.732 1.00 89.56 88 VAL A CA 1
ATOM 638 C C . VAL A 1 88 ? 0.804 1.820 -16.704 1.00 89.56 88 VAL A C 1
ATOM 640 O O . VAL A 1 88 ? 1.912 1.968 -17.234 1.00 89.56 88 VAL A O 1
ATOM 643 N N . PRO A 1 89 ? 0.026 0.753 -16.965 1.00 84.00 89 PRO A N 1
ATOM 644 C CA . PRO A 1 89 ? 0.375 -0.239 -17.973 1.00 84.00 89 PRO A CA 1
ATOM 645 C C . PRO A 1 89 ? 0.450 0.415 -19.358 1.00 84.00 89 PRO A C 1
ATOM 647 O O . PRO A 1 89 ? -0.480 1.110 -19.767 1.00 84.00 89 PRO A O 1
ATOM 650 N N . GLU A 1 90 ? 1.519 0.147 -20.106 1.00 71.38 90 GLU A N 1
ATOM 651 C CA . GLU A 1 90 ? 1.776 0.712 -21.444 1.00 71.38 90 GLU A CA 1
ATOM 652 C C . GLU A 1 90 ? 0.682 0.435 -22.481 1.00 71.38 90 GLU A C 1
ATOM 654 O O . GLU A 1 90 ? 0.561 1.173 -23.452 1.00 71.38 90 GLU A O 1
ATOM 659 N N . ASN A 1 91 ? -0.150 -0.581 -22.253 1.00 61.44 91 ASN A N 1
ATOM 660 C CA . ASN A 1 91 ? -1.215 -0.977 -23.170 1.00 61.44 91 ASN A CA 1
ATOM 661 C C . ASN A 1 91 ? -2.586 -0.343 -22.854 1.00 61.44 91 ASN A C 1
ATOM 663 O O . ASN A 1 91 ? -3.589 -0.718 -23.455 1.00 61.44 91 ASN A O 1
ATOM 667 N N . SER A 1 92 ? -2.655 0.598 -21.906 1.00 53.00 92 SER A N 1
ATOM 668 C CA . SER A 1 92 ? -3.922 1.211 -21.457 1.00 53.00 92 SER A CA 1
ATOM 669 C C . SER A 1 92 ? -4.410 2.348 -22.367 1.00 53.00 92 SER A C 1
ATOM 671 O O . SER A 1 92 ? -5.458 2.934 -22.122 1.00 53.00 92 SER A O 1
ATOM 673 N N . THR A 1 93 ? -3.668 2.668 -23.428 1.00 48.72 93 THR A N 1
ATOM 674 C CA . THR A 1 93 ? -3.963 3.740 -24.394 1.00 48.72 93 THR A CA 1
ATOM 675 C C . THR A 1 93 ? -4.919 3.328 -25.524 1.00 48.72 93 THR A C 1
ATOM 677 O O . THR A 1 93 ? -5.108 4.106 -26.454 1.00 48.72 93 THR A O 1
ATOM 680 N N . LEU A 1 94 ? -5.515 2.127 -25.482 1.00 43.53 94 LEU A N 1
ATOM 681 C CA . LEU A 1 94 ? -6.236 1.532 -26.624 1.00 43.53 94 LEU A CA 1
ATOM 682 C C . LEU A 1 94 ? -7.714 1.171 -26.387 1.00 43.53 94 LEU A C 1
ATOM 684 O O . LEU A 1 94 ? -8.285 0.431 -27.181 1.00 43.53 94 LEU A O 1
ATOM 688 N N . LEU A 1 95 ? -8.358 1.705 -25.347 1.00 44.06 95 LEU A N 1
ATOM 689 C CA . LEU A 1 95 ? -9.814 1.607 -25.170 1.00 44.06 95 LEU A CA 1
ATOM 690 C C . LEU A 1 95 ? -10.385 2.990 -24.835 1.00 44.06 95 LEU A C 1
ATOM 692 O O . LEU A 1 95 ? -10.568 3.336 -23.671 1.00 44.06 95 LEU A O 1
ATOM 696 N N . HIS A 1 96 ? -10.619 3.776 -25.882 1.00 42.47 96 HIS A N 1
ATOM 697 C CA . HIS A 1 96 ? -11.484 4.954 -25.899 1.00 42.47 96 HIS A CA 1
ATOM 698 C C . HIS A 1 96 ? -12.440 4.815 -27.083 1.00 42.47 96 HIS A C 1
ATOM 700 O O . HIS A 1 96 ? -11.971 4.342 -28.144 1.00 42.47 96 HIS A O 1
#

Secondary structure (DSSP, 8-state):
---HHHHHHHHHHHHHHHHHHTTEESSGGGS-TTEEEE--TT-SSEEEEEPBPTTSB-SS-SSPB-TT-EEEEEEE-TTS-EEEEEE--TTTTS--

Radius of gyration: 20.5 Å; chains: 1; bounding box: 55×29×62 Å

Organism: NCBI:txid1979941